Protein AF-A0A382ZLF2-F1 (afdb_monomer)

InterPro domains:
  IPR036869 Chaperone J-domain superfamily [G3DSA:1.10.287.110] (96-146)
  IPR036869 Chaperone J-domain superfamily [SSF46565] (110-145)

Radius of gyration: 28.25 Å; Cα contacts (8 Å, |Δi|>4): 97; chains: 1; bounding box: 62×38×66 Å

Structure (mmCIF, N/CA/C/O backbone):
data_AF-A0A382ZLF2-F1
#
_entry.id   AF-A0A382ZLF2-F1
#
loop_
_atom_site.group_PDB
_atom_site.id
_atom_site.type_symbol
_atom_site.label_atom_id
_atom_site.label_alt_id
_atom_site.label_comp_id
_atom_site.label_asym_id
_atom_site.label_entity_id
_atom_site.label_seq_id
_atom_site.pdbx_PDB_ins_code
_atom_site.Cartn_x
_atom_site.Cartn_y
_atom_site.Cartn_z
_atom_site.occupancy
_atom_site.B_iso_or_equiv
_atom_site.auth_seq_id
_atom_site.auth_comp_id
_atom_site.auth_asym_id
_atom_site.auth_atom_id
_atom_site.pdbx_PDB_model_num
ATOM 1 N N . MET A 1 1 ? -17.565 -22.777 17.639 1.00 70.25 1 MET A N 1
ATOM 2 C CA . MET A 1 1 ? -17.387 -21.985 18.876 1.00 70.25 1 MET A CA 1
ATOM 3 C C . MET A 1 1 ? -17.802 -20.559 18.572 1.00 70.25 1 MET A C 1
ATOM 5 O O . MET A 1 1 ? -17.433 -20.076 17.510 1.00 70.25 1 MET A O 1
ATOM 9 N N . LYS A 1 2 ? -18.615 -19.934 19.430 1.00 80.38 2 LYS A N 1
ATOM 10 C CA . LYS A 1 2 ? -18.901 -18.495 19.343 1.00 80.38 2 LYS A CA 1
ATOM 11 C C . LYS A 1 2 ? -17.789 -17.750 20.078 1.00 80.38 2 LYS A C 1
ATOM 13 O O . LYS A 1 2 ? -17.367 -18.217 21.135 1.00 80.38 2 LYS A O 1
ATOM 18 N N . ASN A 1 3 ? -17.312 -16.647 19.513 1.00 88.19 3 ASN A N 1
ATOM 19 C CA . ASN A 1 3 ? -16.368 -15.772 20.201 1.00 88.19 3 ASN A CA 1
ATOM 20 C C . ASN A 1 3 ? -17.159 -14.860 21.143 1.00 88.19 3 ASN A C 1
ATOM 22 O O . ASN A 1 3 ? -18.273 -14.452 20.815 1.00 88.19 3 ASN A O 1
ATOM 26 N N . ILE A 1 4 ? -16.598 -14.569 22.311 1.00 93.81 4 ILE A N 1
ATOM 27 C CA . ILE A 1 4 ? -17.164 -13.611 23.265 1.00 93.81 4 ILE A CA 1
ATOM 28 C C . ILE A 1 4 ? -16.477 -12.269 23.019 1.00 93.81 4 ILE A C 1
ATOM 30 O O . ILE A 1 4 ? -15.317 -12.236 22.608 1.00 93.81 4 ILE A O 1
ATOM 34 N N . CYS A 1 5 ? -17.203 -11.174 23.220 1.00 95.25 5 CYS A N 1
ATOM 35 C CA . CYS A 1 5 ? -16.652 -9.833 23.126 1.00 95.25 5 CYS A CA 1
ATOM 36 C C . CYS A 1 5 ? -15.460 -9.656 24.084 1.00 95.25 5 CYS A C 1
ATOM 38 O O . CYS A 1 5 ? -15.589 -9.833 25.287 1.00 95.25 5 CYS A O 1
ATOM 40 N N . GLU A 1 6 ? -14.311 -9.239 23.559 1.00 94.19 6 GLU A N 1
ATOM 41 C CA . GLU A 1 6 ? -13.066 -9.005 24.310 1.00 94.19 6 GLU A CA 1
ATOM 42 C C . GLU A 1 6 ? -13.010 -7.605 24.953 1.00 94.19 6 GLU A C 1
ATOM 44 O O . GLU A 1 6 ? -11.935 -7.056 25.189 1.00 94.19 6 GLU A O 1
ATOM 49 N N . TRP A 1 7 ? -14.167 -6.985 25.183 1.00 92.75 7 TRP A N 1
ATOM 50 C CA . TRP A 1 7 ? -14.253 -5.688 2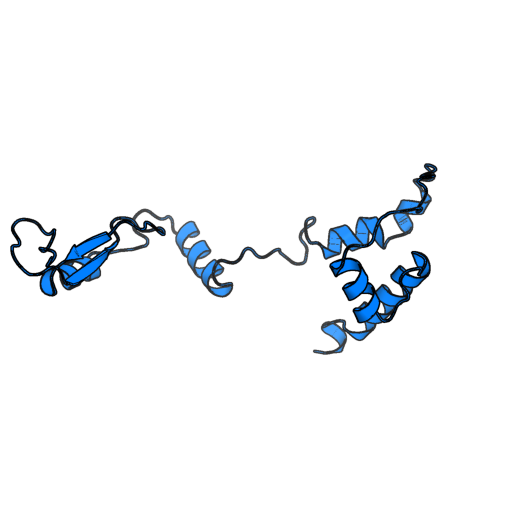5.854 1.00 92.75 7 TRP A CA 1
ATOM 51 C C . TRP A 1 7 ? -14.462 -5.890 27.353 1.00 92.75 7 TRP A C 1
ATOM 53 O O . TRP A 1 7 ? -15.111 -6.857 27.758 1.00 92.75 7 TRP A O 1
ATOM 63 N N . ASP A 1 8 ? -13.937 -4.976 28.167 1.00 90.88 8 ASP A N 1
ATOM 64 C CA . ASP A 1 8 ? -13.967 -5.095 29.624 1.00 90.88 8 ASP A CA 1
ATOM 65 C C . ASP A 1 8 ? -15.396 -5.317 30.140 1.00 90.88 8 ASP A C 1
ATOM 67 O O . ASP A 1 8 ? -16.298 -4.516 29.892 1.00 90.88 8 ASP A O 1
ATOM 71 N N . ASN A 1 9 ? -15.585 -6.422 30.870 1.00 90.25 9 ASN A N 1
ATOM 72 C CA . ASN A 1 9 ? -16.860 -6.851 31.452 1.00 90.25 9 ASN A CA 1
ATOM 73 C C . ASN A 1 9 ? -18.015 -7.045 30.445 1.00 90.25 9 ASN A C 1
ATOM 75 O O . ASN A 1 9 ? -19.181 -6.901 30.815 1.00 90.25 9 ASN A O 1
ATOM 79 N N . CYS A 1 10 ? -17.725 -7.402 29.189 1.00 92.38 10 CYS A N 1
ATOM 80 C CA . CYS A 1 10 ? -18.750 -7.717 28.195 1.00 92.38 10 CYS A CA 1
ATOM 81 C C . CYS A 1 10 ? -18.899 -9.232 27.979 1.00 92.38 10 CYS A C 1
ATOM 83 O O . CYS A 1 10 ? -17.933 -9.918 27.665 1.00 92.38 10 CYS A O 1
ATOM 85 N N . ASN A 1 11 ? -20.132 -9.740 28.080 1.00 92.00 11 ASN A N 1
ATOM 86 C CA . ASN A 1 11 ? -20.458 -11.155 27.844 1.00 92.00 11 ASN A CA 1
ATOM 87 C C . ASN A 1 11 ? -21.250 -11.388 26.541 1.00 92.00 11 ASN A C 1
ATOM 89 O O . ASN A 1 11 ? -21.782 -12.476 26.324 1.00 92.00 11 ASN A O 1
ATOM 93 N N . GLU A 1 12 ? -21.339 -10.376 25.676 1.00 93.25 12 GLU A N 1
ATOM 94 C CA . GLU A 1 12 ? -22.046 -10.455 24.392 1.00 93.25 12 GLU A CA 1
ATOM 95 C C . GLU A 1 12 ? -21.264 -11.250 23.332 1.00 93.25 12 GLU A C 1
ATOM 97 O O . GLU A 1 12 ? -20.052 -11.463 23.437 1.00 93.25 12 GLU A O 1
ATOM 102 N N . SER A 1 13 ? -21.957 -11.662 22.266 1.00 94.31 13 SER A N 1
ATOM 103 C CA . SER A 1 13 ? -21.350 -12.342 21.110 1.00 94.31 13 SER A CA 1
ATOM 104 C C . SER A 1 13 ? -20.402 -11.403 20.349 1.00 94.31 13 SER A C 1
ATOM 106 O O . SER A 1 13 ? -20.796 -10.321 19.913 1.00 94.31 13 SER A O 1
ATOM 108 N N . GLY A 1 14 ? -19.143 -11.815 20.179 1.00 94.81 14 GLY A N 1
ATOM 109 C CA . GLY A 1 14 ? -18.120 -11.081 19.435 1.00 94.81 14 GLY A CA 1
ATOM 110 C C . GLY A 1 14 ? -18.093 -11.482 17.961 1.00 94.81 14 GLY A C 1
ATOM 111 O O . GLY A 1 14 ? -17.458 -12.471 17.595 1.00 94.81 14 GLY A O 1
ATOM 112 N N . GLU A 1 15 ? -18.765 -10.718 17.103 1.00 94.88 15 GLU A N 1
ATOM 113 C CA . GLU A 1 15 ? -18.890 -11.022 15.666 1.00 94.88 15 GLU A CA 1
ATOM 114 C C . GLU A 1 15 ? -17.969 -10.166 14.787 1.00 94.88 15 GLU A C 1
ATOM 116 O O . GLU A 1 15 ? -17.619 -10.560 13.672 1.00 94.88 15 GLU A O 1
ATOM 121 N N . PHE A 1 16 ? -17.522 -9.018 15.298 1.00 94.50 16 PHE A N 1
ATOM 122 C CA . PHE A 1 16 ? -16.750 -8.035 14.545 1.00 94.50 16 PHE A CA 1
ATOM 123 C C . PHE A 1 16 ? -15.274 -8.069 14.932 1.00 94.50 16 PHE A C 1
ATOM 125 O O . PHE A 1 16 ? -14.932 -8.214 16.103 1.00 94.50 16 PHE A O 1
ATOM 132 N N . LYS A 1 17 ? -14.385 -7.897 13.950 1.00 93.12 17 LYS A N 1
ATOM 133 C CA . LYS A 1 17 ? -12.936 -7.818 14.178 1.00 93.12 17 LYS A CA 1
ATOM 134 C C . LYS A 1 17 ? -12.493 -6.365 14.271 1.00 93.12 17 LYS A C 1
ATOM 136 O O . LYS A 1 17 ? -12.790 -5.583 13.372 1.00 93.12 17 LYS A O 1
ATOM 141 N N . ALA A 1 18 ? -11.718 -6.045 15.301 1.00 93.44 18 ALA A N 1
ATOM 142 C CA . ALA A 1 18 ? -11.013 -4.774 15.422 1.00 93.44 18 ALA A CA 1
ATOM 143 C C . ALA A 1 18 ? -9.491 -5.003 15.457 1.00 93.44 18 ALA A C 1
ATOM 145 O O . ALA A 1 18 ? -9.043 -5.910 16.168 1.00 93.44 18 ALA A O 1
ATOM 146 N N . PRO A 1 19 ? -8.689 -4.214 14.716 1.00 92.88 19 PRO A N 1
ATOM 147 C CA . PRO A 1 19 ? -7.234 -4.287 14.784 1.00 92.88 19 PRO A CA 1
ATOM 148 C C . PRO A 1 19 ? -6.729 -3.909 16.181 1.00 92.88 19 PRO A C 1
ATOM 150 O O . PRO A 1 19 ? -7.280 -3.027 16.839 1.00 92.88 19 PRO A O 1
ATOM 153 N N . LEU A 1 20 ? -5.673 -4.589 16.630 1.00 89.25 20 LEU A N 1
ATOM 154 C CA . LEU A 1 20 ? -4.961 -4.233 17.865 1.00 89.25 20 LEU A CA 1
ATOM 155 C C . LEU A 1 20 ? -3.858 -3.198 17.613 1.00 89.25 20 LEU A C 1
ATOM 157 O O . LEU A 1 20 ? -3.559 -2.384 18.478 1.00 89.25 20 LEU A O 1
ATOM 161 N N . GLU A 1 21 ? -3.270 -3.225 16.420 1.00 87.75 21 GLU A N 1
ATOM 162 C CA . GLU A 1 21 ? -2.186 -2.345 15.992 1.00 87.75 21 GLU A CA 1
ATOM 163 C C . GLU A 1 21 ? -2.518 -1.791 14.598 1.00 87.75 21 GLU A C 1
ATOM 165 O O . GLU A 1 21 ? -3.201 -2.456 13.814 1.00 87.75 21 GLU A O 1
ATOM 170 N N . LYS A 1 22 ? -2.017 -0.590 14.283 1.00 83.81 22 LYS A N 1
ATOM 171 C CA . LYS A 1 22 ? -2.261 0.107 13.008 1.00 83.81 22 LYS A CA 1
ATOM 172 C C . LYS A 1 22 ? -1.833 -0.692 11.769 1.00 83.81 22 LYS A C 1
ATOM 174 O O . LYS A 1 22 ? -2.601 -0.810 10.819 1.00 83.81 22 LYS A O 1
ATOM 179 N N . ASP A 1 23 ? -0.643 -1.284 11.797 1.00 79.81 23 ASP A N 1
ATOM 180 C CA . ASP A 1 23 ? 0.002 -1.831 10.606 1.00 79.81 23 ASP A CA 1
ATOM 181 C C . ASP A 1 23 ? -0.134 -3.341 10.542 1.00 79.81 23 ASP A C 1
ATOM 183 O O . ASP A 1 23 ? 0.459 -4.042 11.358 1.00 79.81 23 ASP A O 1
ATOM 187 N N . ASN A 1 24 ? -0.878 -3.820 9.538 1.00 63.03 24 ASN A N 1
ATOM 188 C CA . ASN A 1 24 ? -0.879 -5.179 8.971 1.00 63.03 24 ASN A CA 1
ATOM 189 C C . ASN A 1 24 ? -0.697 -6.341 9.970 1.00 63.03 24 ASN A C 1
ATOM 191 O O . ASN A 1 24 ? -0.179 -7.415 9.640 1.00 63.03 24 ASN A O 1
ATOM 195 N N . SER A 1 25 ? -1.130 -6.133 11.210 1.00 67.75 25 SER A N 1
ATOM 196 C CA . SER A 1 25 ? -1.051 -7.125 12.250 1.00 67.75 25 SER A CA 1
ATOM 197 C C . SER A 1 25 ? -2.215 -8.058 11.975 1.00 67.75 25 SER A C 1
ATOM 199 O O . SER A 1 25 ? -3.385 -7.684 12.001 1.00 67.75 25 SER A O 1
ATOM 201 N N . ARG A 1 26 ? -1.928 -9.332 11.707 1.00 82.25 26 ARG A N 1
ATOM 202 C CA . ARG A 1 26 ? -2.971 -10.373 11.661 1.00 82.25 26 ARG A CA 1
ATOM 203 C C . ARG A 1 26 ? -3.591 -10.624 13.050 1.00 82.25 26 ARG A C 1
ATOM 205 O O . ARG A 1 26 ? -4.229 -11.650 13.257 1.00 82.25 26 ARG A O 1
ATOM 212 N N . LYS A 1 27 ? -3.362 -9.710 13.997 1.00 89.00 27 LYS A N 1
ATOM 213 C CA . LYS A 1 27 ? -3.841 -9.708 15.367 1.00 89.00 27 LYS A CA 1
ATOM 214 C C . LYS A 1 27 ? -5.066 -8.804 15.433 1.00 89.00 27 LYS A C 1
ATOM 216 O O . LYS A 1 27 ? -5.013 -7.621 15.108 1.00 89.00 27 LYS A O 1
ATOM 221 N N . TYR A 1 28 ? -6.169 -9.376 15.868 1.00 91.56 28 TYR A N 1
ATOM 222 C CA . TYR A 1 28 ? -7.431 -8.679 16.032 1.00 91.56 28 TYR A CA 1
ATOM 223 C C . TYR A 1 28 ? -8.092 -9.166 17.309 1.00 91.56 28 TYR A C 1
ATOM 225 O O . TYR A 1 28 ? -7.869 -10.302 17.726 1.00 91.56 28 TYR A O 1
ATOM 233 N N . ARG A 1 29 ? -8.926 -8.304 17.876 1.00 92.31 29 ARG A N 1
ATOM 234 C CA . ARG A 1 29 ? -9.862 -8.654 18.942 1.00 92.31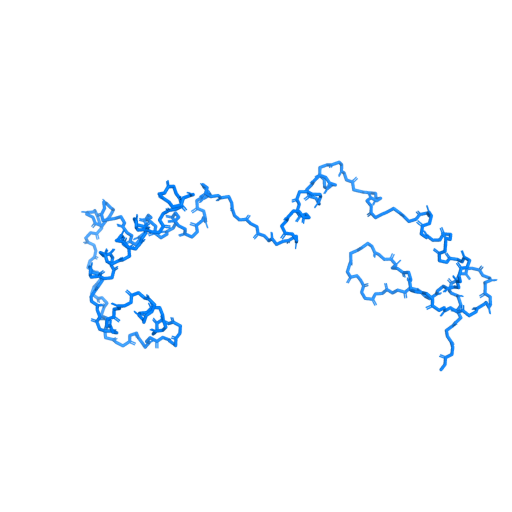 29 ARG A CA 1
ATOM 235 C C . ARG A 1 29 ? -11.266 -8.800 18.381 1.00 92.31 29 ARG A C 1
ATOM 237 O O . ARG A 1 29 ? -11.625 -8.106 17.422 1.00 92.31 29 ARG A O 1
ATOM 244 N N . TRP A 1 30 ? -12.050 -9.688 18.974 1.00 94.62 30 TRP A N 1
ATOM 245 C CA . TRP A 1 30 ? -13.460 -9.865 18.643 1.00 94.62 30 TRP A CA 1
ATOM 246 C C . TRP A 1 30 ? -14.339 -8.982 19.521 1.00 94.62 30 TRP A C 1
ATOM 248 O O . TRP A 1 30 ? -14.243 -9.018 20.742 1.00 94.62 30 TRP A O 1
ATOM 258 N N . LEU A 1 31 ? -15.211 -8.191 18.902 1.00 95.62 31 LEU A N 1
ATOM 259 C CA . LEU A 1 31 ? -16.096 -7.242 19.572 1.00 95.62 31 LEU A CA 1
ATOM 260 C C . LEU A 1 31 ? -17.554 -7.472 19.162 1.00 95.62 31 LEU A C 1
ATOM 262 O O . LEU A 1 31 ? -17.838 -7.920 18.048 1.00 95.62 31 LEU A O 1
ATOM 266 N N . CYS A 1 32 ? -18.480 -7.151 20.065 1.00 96.00 32 CYS A N 1
ATOM 267 C CA . CYS A 1 32 ? -19.903 -7.052 19.748 1.00 96.00 32 CYS A CA 1
ATOM 268 C C . CYS A 1 32 ? -20.208 -5.749 18.984 1.00 96.00 32 CYS A C 1
ATOM 270 O O . CYS A 1 32 ? -19.339 -4.886 18.821 1.00 96.00 32 CYS A O 1
ATOM 272 N N . GLU A 1 33 ? -21.450 -5.590 18.522 1.00 95.62 33 GLU A N 1
ATOM 273 C CA . GLU A 1 33 ? -21.872 -4.438 17.713 1.00 95.62 33 GLU A CA 1
ATOM 274 C C . GLU A 1 33 ? -21.702 -3.086 18.437 1.00 95.62 33 GLU A C 1
ATOM 276 O O . GLU A 1 33 ? -21.306 -2.088 17.830 1.00 95.62 33 GLU A O 1
ATOM 281 N N . GLU A 1 34 ? -21.971 -3.034 19.740 1.00 95.38 34 GLU A N 1
ATOM 282 C CA . GLU A 1 34 ? -21.830 -1.800 20.521 1.00 95.38 34 GLU A CA 1
ATOM 283 C C . GLU A 1 34 ? -20.358 -1.397 20.666 1.00 95.38 34 GLU A C 1
ATOM 285 O O . GLU A 1 34 ? -19.981 -0.248 20.414 1.00 95.38 34 GLU A O 1
ATOM 290 N N . HIS A 1 35 ? -19.499 -2.362 20.995 1.00 96.00 35 HIS A N 1
ATOM 291 C CA . HIS A 1 35 ? -18.084 -2.102 21.233 1.00 96.00 35 HIS A CA 1
ATOM 292 C C . HIS A 1 35 ? -17.294 -1.847 19.952 1.00 96.00 35 HIS A C 1
ATOM 294 O O . HIS A 1 35 ? -16.366 -1.040 19.982 1.00 96.00 35 HIS A O 1
ATOM 300 N N . ILE A 1 36 ? -17.662 -2.441 18.811 1.00 95.69 36 ILE A N 1
ATOM 301 C CA . ILE A 1 36 ? -17.014 -2.089 17.538 1.00 95.69 36 ILE A CA 1
ATOM 302 C C . ILE A 1 36 ? -17.329 -0.643 17.131 1.00 95.69 36 ILE A C 1
ATOM 304 O O . ILE A 1 36 ? -16.447 0.058 16.636 1.00 95.69 36 ILE A O 1
ATOM 308 N N . LYS A 1 37 ? -18.549 -0.150 17.395 1.00 95.75 37 LYS A N 1
ATOM 309 C CA . LYS A 1 37 ? -18.907 1.259 17.156 1.00 95.75 37 LYS A CA 1
ATOM 310 C C . LYS A 1 37 ? -18.101 2.192 18.057 1.00 95.75 37 LYS A C 1
ATOM 312 O O . LYS A 1 37 ? -17.570 3.191 17.571 1.00 95.75 37 LYS A O 1
ATOM 317 N N . LEU A 1 38 ? -17.971 1.855 19.343 1.00 95.31 38 LEU A N 1
ATOM 318 C CA . LEU A 1 38 ? -17.158 2.623 20.289 1.00 95.31 38 LEU A CA 1
ATOM 319 C C . LEU A 1 38 ? -15.674 2.617 19.897 1.00 95.31 38 LEU A C 1
ATOM 321 O O . LEU A 1 38 ? -15.029 3.664 19.918 1.00 95.31 38 LEU A O 1
ATOM 325 N N . PHE A 1 39 ? -15.152 1.460 19.483 1.00 94.94 39 PHE A N 1
ATOM 326 C CA . PHE A 1 39 ? -13.791 1.324 18.982 1.00 94.94 39 PHE A CA 1
ATOM 327 C C . PHE A 1 39 ? -13.557 2.210 17.760 1.00 94.94 39 PHE A C 1
ATOM 329 O O . PHE A 1 39 ? -12.672 3.054 17.799 1.00 94.94 39 PHE A O 1
ATOM 336 N N . ASN A 1 40 ? -14.381 2.084 16.718 1.00 93.38 40 ASN A N 1
ATOM 337 C CA . ASN A 1 40 ? -14.232 2.858 15.484 1.00 93.38 40 ASN A CA 1
ATOM 338 C C . ASN A 1 40 ? -14.337 4.369 15.722 1.00 93.38 40 ASN A C 1
ATOM 340 O O . ASN A 1 40 ? -13.676 5.139 15.035 1.00 93.38 40 ASN A O 1
ATOM 344 N N . LYS A 1 41 ? -15.146 4.798 16.698 1.00 95.12 41 LYS A N 1
ATOM 345 C CA . LYS A 1 41 ? -15.263 6.213 17.072 1.00 95.12 41 LYS A CA 1
ATOM 346 C C . LYS A 1 41 ? -13.985 6.760 17.715 1.00 95.12 41 LYS A C 1
ATOM 348 O O . LYS A 1 41 ? -13.660 7.923 17.506 1.00 95.12 41 LYS A O 1
ATOM 353 N N . ASN A 1 42 ? -13.292 5.939 18.501 1.00 93.38 42 ASN A N 1
ATOM 354 C CA . ASN A 1 42 ? -12.081 6.334 19.223 1.00 93.38 42 ASN A CA 1
ATOM 355 C C . ASN A 1 42 ? -10.789 5.982 18.468 1.00 93.38 42 ASN A C 1
ATOM 357 O O . ASN A 1 42 ? -9.711 6.412 18.869 1.00 93.38 42 ASN A O 1
ATOM 361 N N . TRP A 1 43 ? -10.874 5.179 17.409 1.00 93.00 43 TRP A N 1
ATOM 362 C CA . TRP A 1 43 ? -9.715 4.718 16.662 1.00 93.00 43 TRP A CA 1
ATOM 363 C C . TRP A 1 43 ? -9.207 5.801 15.715 1.00 93.00 43 TRP A C 1
ATOM 365 O O . TRP A 1 43 ? -9.888 6.187 14.766 1.00 93.00 43 TRP A O 1
ATOM 375 N N . ASN A 1 44 ? -7.975 6.247 15.944 1.00 91.81 44 ASN A N 1
ATOM 376 C CA . ASN A 1 44 ? -7.251 7.113 15.027 1.00 91.81 44 ASN A CA 1
ATOM 377 C C . ASN A 1 44 ? -6.028 6.366 14.487 1.00 91.81 44 ASN A C 1
ATOM 379 O O . ASN A 1 44 ? -5.085 6.085 15.220 1.00 91.81 44 ASN A O 1
ATOM 383 N N . TYR A 1 45 ? -6.039 6.065 13.188 1.00 90.69 45 TYR A N 1
ATOM 384 C CA . TYR A 1 45 ? -4.934 5.372 12.522 1.00 90.69 45 TYR A CA 1
ATOM 385 C C . TYR A 1 45 ? -3.612 6.158 12.585 1.00 90.69 45 TYR A C 1
ATOM 387 O O . TYR A 1 45 ? -2.544 5.560 12.706 1.00 90.69 45 TYR A O 1
ATOM 395 N N . PHE A 1 46 ? -3.689 7.491 12.535 1.00 92.19 46 PHE A N 1
ATOM 396 C CA . PHE A 1 46 ? -2.536 8.395 12.513 1.00 92.19 46 PHE A CA 1
ATOM 397 C C . PHE A 1 46 ? -2.099 8.850 13.913 1.00 92.19 46 PHE A C 1
ATOM 399 O O . PHE A 1 46 ? -1.296 9.774 14.038 1.00 92.19 46 PHE A O 1
ATOM 406 N N . ASP A 1 47 ? -2.630 8.239 14.977 1.00 92.25 47 ASP A N 1
ATOM 407 C CA . ASP A 1 47 ? -2.236 8.592 16.338 1.00 92.25 47 ASP A CA 1
ATOM 408 C C . ASP A 1 47 ? -0.740 8.316 16.568 1.00 92.25 47 ASP A C 1
ATOM 410 O O . ASP A 1 47 ? -0.224 7.237 16.259 1.00 92.25 47 ASP A O 1
ATOM 414 N N . GLY A 1 48 ? -0.027 9.325 17.072 1.00 92.12 48 GLY A N 1
ATOM 415 C CA . GLY A 1 48 ? 1.427 9.296 17.252 1.00 92.12 48 GLY A CA 1
ATOM 416 C C . GLY A 1 48 ? 2.275 9.484 15.984 1.00 92.12 48 GLY A C 1
ATOM 417 O O . GLY A 1 48 ? 3.497 9.428 16.102 1.00 92.12 48 GLY A O 1
ATOM 418 N N . MET A 1 49 ? 1.684 9.718 14.805 1.00 93.69 49 MET A N 1
ATOM 419 C CA . MET A 1 49 ? 2.439 10.078 13.594 1.00 93.69 49 MET A CA 1
ATOM 420 C C . MET A 1 49 ? 2.705 11.584 13.514 1.00 93.69 49 MET A C 1
ATOM 422 O O . MET A 1 49 ? 1.863 12.413 13.866 1.00 93.69 49 MET A O 1
ATOM 426 N N . HIS A 1 50 ? 3.872 11.953 12.994 1.00 96.62 50 HIS A N 1
ATOM 427 C CA . HIS A 1 50 ? 4.183 13.336 12.652 1.00 96.62 50 HIS A CA 1
ATOM 428 C C . HIS A 1 50 ? 3.487 13.762 11.353 1.00 96.62 50 HIS A C 1
ATOM 430 O O . HIS A 1 50 ? 3.225 12.950 10.470 1.00 96.62 50 HIS A O 1
ATOM 436 N N . GLN A 1 51 ? 3.270 15.071 11.186 1.00 95.88 51 GLN A N 1
ATOM 437 C CA . GLN A 1 51 ? 2.635 15.644 9.991 1.00 95.88 51 GLN A CA 1
ATOM 438 C C . GLN A 1 51 ? 3.282 15.165 8.679 1.00 95.88 51 GLN A C 1
ATOM 440 O O . GLN A 1 51 ? 2.576 14.806 7.741 1.00 95.88 51 GLN A O 1
ATOM 445 N N . ASN A 1 52 ? 4.615 15.090 8.633 1.00 96.12 52 ASN A N 1
ATOM 446 C CA . ASN A 1 52 ? 5.339 14.611 7.453 1.00 96.12 52 ASN A CA 1
ATOM 447 C C . ASN A 1 52 ? 5.018 13.143 7.127 1.00 96.12 52 ASN A C 1
ATOM 449 O O . ASN A 1 52 ? 4.874 12.798 5.961 1.00 96.12 52 ASN A O 1
ATOM 453 N N . GLU A 1 53 ? 4.872 12.288 8.142 1.00 93.81 53 GLU A N 1
ATOM 454 C CA . GLU A 1 53 ? 4.552 10.868 7.953 1.00 93.81 53 GLU A CA 1
ATOM 455 C C . GLU A 1 53 ? 3.127 10.694 7.419 1.00 93.81 53 GLU A C 1
ATOM 457 O O . GLU A 1 53 ? 2.896 9.880 6.527 1.00 93.81 53 GLU A O 1
ATOM 462 N N . ILE A 1 54 ? 2.184 11.508 7.907 1.00 94.06 54 ILE A N 1
ATOM 463 C CA . ILE A 1 54 ? 0.804 11.543 7.406 1.00 94.06 54 ILE A CA 1
ATOM 464 C C . ILE A 1 54 ? 0.788 11.996 5.942 1.00 94.06 54 ILE A C 1
ATOM 466 O O . ILE A 1 54 ? 0.140 11.374 5.101 1.00 94.06 54 ILE A O 1
ATOM 470 N N . GLU A 1 55 ? 1.521 13.059 5.608 1.00 94.94 55 GLU A N 1
ATOM 471 C CA . GLU A 1 55 ? 1.628 13.535 4.228 1.00 94.94 55 GLU A CA 1
ATOM 472 C C . GLU A 1 55 ? 2.257 12.502 3.298 1.00 94.94 55 GLU A C 1
ATOM 474 O O . GLU A 1 55 ? 1.812 12.347 2.162 1.00 94.94 55 GLU A O 1
ATOM 479 N N . ASP A 1 56 ? 3.289 11.800 3.755 1.00 92.25 56 ASP A N 1
ATOM 480 C CA . ASP A 1 56 ? 3.946 10.767 2.966 1.00 92.25 56 ASP A CA 1
ATOM 481 C C . ASP A 1 56 ? 3.041 9.544 2.777 1.00 92.25 56 ASP A C 1
ATOM 483 O O . ASP A 1 56 ? 2.980 9.005 1.668 1.00 92.25 56 ASP A O 1
ATOM 487 N N . PHE A 1 57 ? 2.256 9.171 3.795 1.00 92.00 57 PHE A N 1
ATOM 488 C CA . PHE A 1 57 ? 1.212 8.154 3.676 1.00 92.00 57 PHE A CA 1
A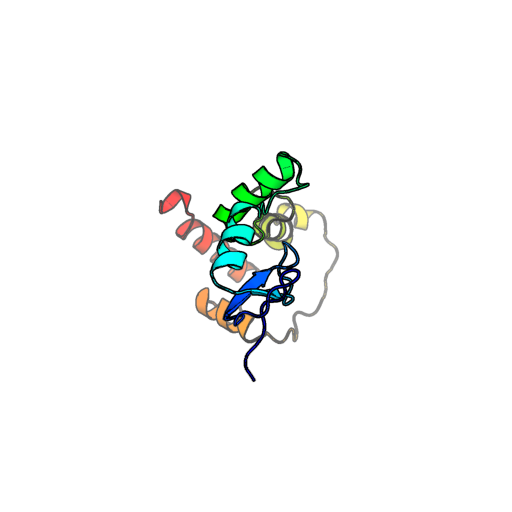TOM 489 C C . PHE A 1 57 ? 0.192 8.545 2.595 1.00 92.00 57 PHE A C 1
ATOM 491 O O . PHE A 1 57 ? 0.024 7.809 1.621 1.00 92.00 57 PHE A O 1
ATOM 498 N N . LEU A 1 58 ? -0.380 9.751 2.680 1.00 92.69 58 LEU A N 1
ATOM 499 C CA . LEU A 1 58 ? -1.350 10.267 1.704 1.00 92.69 58 LEU A CA 1
ATOM 500 C C . LEU A 1 58 ? -0.770 10.380 0.284 1.00 92.69 58 LEU A C 1
ATOM 502 O O . LEU A 1 58 ? -1.449 10.086 -0.698 1.00 92.69 58 LEU A O 1
ATOM 506 N N . LYS A 1 59 ? 0.500 10.783 0.139 1.00 91.81 59 LYS A N 1
ATOM 507 C CA . LYS A 1 59 ? 1.182 10.794 -1.169 1.00 91.81 59 LYS A CA 1
ATOM 508 C C . LYS A 1 59 ? 1.334 9.383 -1.728 1.00 91.81 59 LYS A C 1
ATOM 510 O O . LYS A 1 59 ? 1.199 9.189 -2.934 1.00 91.81 59 LYS A O 1
ATOM 515 N N . SER A 1 60 ? 1.635 8.408 -0.874 1.00 90.88 60 SER A N 1
ATOM 516 C CA . SER A 1 60 ? 1.829 7.019 -1.286 1.00 90.88 60 SER A CA 1
ATOM 517 C C . SER A 1 60 ? 0.521 6.299 -1.642 1.00 90.88 60 SER A C 1
ATOM 519 O O . SER A 1 60 ? 0.551 5.391 -2.473 1.00 90.88 60 SER A O 1
ATOM 521 N N . ASP A 1 61 ? -0.630 6.745 -1.125 1.00 90.38 61 ASP A N 1
ATOM 522 C CA . ASP A 1 61 ? -1.953 6.240 -1.534 1.00 90.38 61 ASP A CA 1
ATOM 523 C C . ASP A 1 61 ? -2.180 6.393 -3.046 1.00 90.38 61 ASP A C 1
ATOM 525 O O . ASP A 1 61 ? -2.732 5.501 -3.693 1.00 90.38 61 ASP A O 1
ATOM 529 N N . LEU A 1 62 ? -1.664 7.475 -3.647 1.00 91.12 62 LEU A N 1
ATOM 530 C CA . LEU A 1 62 ? -1.742 7.720 -5.095 1.00 91.12 62 LEU A CA 1
ATOM 531 C C . LEU A 1 62 ? -1.114 6.589 -5.924 1.00 91.12 62 LEU A C 1
ATOM 533 O O . LEU A 1 62 ? -1.507 6.365 -7.069 1.00 91.12 62 LEU A O 1
ATOM 537 N N . THR A 1 63 ? -0.132 5.878 -5.366 1.00 90.12 63 THR A N 1
ATOM 538 C CA . THR A 1 63 ? 0.592 4.788 -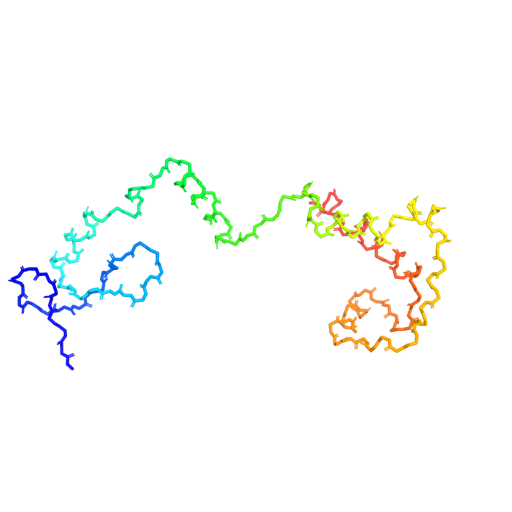6.033 1.00 90.12 63 THR A CA 1
ATOM 539 C C . THR A 1 63 ? 0.256 3.420 -5.448 1.00 90.12 63 THR A C 1
ATOM 541 O O . THR A 1 63 ? 0.964 2.449 -5.733 1.00 90.12 63 THR A O 1
ATOM 544 N N . TRP A 1 64 ? -0.813 3.309 -4.650 1.00 90.75 64 TRP A N 1
ATOM 545 C CA . TRP A 1 64 ? -1.159 2.092 -3.906 1.00 90.75 64 TRP A CA 1
ATOM 546 C C . TRP A 1 64 ? -0.009 1.601 -3.017 1.00 90.75 64 TRP A C 1
ATOM 548 O O . TRP A 1 64 ? 0.279 0.402 -2.965 1.00 90.75 64 TRP A O 1
ATOM 558 N N . HIS A 1 65 ? 0.710 2.541 -2.401 1.00 88.62 65 HIS A N 1
ATOM 559 C CA . HIS A 1 65 ? 1.932 2.314 -1.626 1.00 88.62 65 HIS A CA 1
ATOM 560 C C . HIS A 1 65 ? 3.019 1.526 -2.375 1.00 88.62 65 HIS A C 1
ATOM 562 O O . HIS A 1 65 ? 3.903 0.922 -1.763 1.00 88.62 65 HIS A O 1
ATOM 568 N N . ARG A 1 66 ? 2.985 1.502 -3.714 1.00 86.81 66 ARG A N 1
ATOM 569 C CA . ARG A 1 66 ? 4.050 0.881 -4.503 1.00 86.81 66 ARG A CA 1
ATOM 570 C C . ARG A 1 66 ? 5.241 1.832 -4.576 1.00 86.81 66 ARG A C 1
ATOM 572 O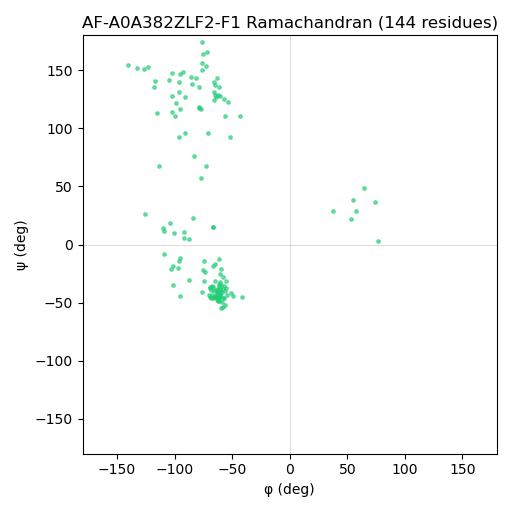 O . ARG A 1 66 ? 5.045 3.021 -4.846 1.00 86.81 66 ARG A O 1
ATOM 579 N N . PRO A 1 67 ? 6.474 1.329 -4.393 1.00 83.62 67 PRO A N 1
ATOM 580 C CA . PRO A 1 67 ? 7.664 2.155 -4.505 1.00 83.62 67 PRO A CA 1
ATOM 581 C C . PRO A 1 67 ? 7.801 2.681 -5.937 1.00 83.62 67 PRO A C 1
ATOM 583 O O . PRO A 1 67 ? 7.800 1.912 -6.899 1.00 83.62 67 PRO A O 1
ATOM 586 N N . THR A 1 68 ? 7.938 3.999 -6.076 1.00 82.50 68 THR A N 1
ATOM 587 C CA . THR A 1 68 ? 8.149 4.667 -7.366 1.00 82.50 68 THR A CA 1
ATOM 588 C C . THR A 1 68 ? 9.493 5.373 -7.396 1.00 82.50 68 THR A C 1
ATOM 590 O O . THR A 1 68 ? 9.888 6.011 -6.422 1.00 82.50 68 THR A O 1
ATOM 593 N N . GLN A 1 69 ? 10.179 5.317 -8.535 1.00 80.44 69 GLN A N 1
ATOM 594 C CA . GLN A 1 69 ? 11.418 6.059 -8.746 1.00 80.44 69 GLN A CA 1
ATOM 595 C C . GLN A 1 69 ? 11.133 7.373 -9.475 1.00 80.44 69 GLN A C 1
ATOM 597 O O . GLN A 1 69 ? 10.346 7.421 -10.420 1.00 80.44 69 GLN A O 1
ATOM 602 N N . ARG A 1 70 ? 11.810 8.450 -9.063 1.00 78.62 70 ARG A N 1
ATOM 603 C CA . ARG A 1 70 ? 11.780 9.717 -9.804 1.00 78.62 70 ARG A CA 1
ATOM 604 C C . ARG A 1 70 ? 12.441 9.514 -11.167 1.00 78.62 70 ARG A C 1
ATOM 606 O O . ARG A 1 70 ? 13.518 8.925 -11.239 1.00 78.62 70 ARG A O 1
ATOM 613 N N . PHE A 1 71 ? 11.850 10.073 -12.223 1.00 71.06 71 PHE A N 1
ATOM 614 C CA . PHE A 1 71 ? 12.363 9.929 -13.591 1.00 71.06 71 PHE A CA 1
ATOM 615 C C . PHE A 1 71 ? 13.831 10.383 -13.733 1.00 71.06 71 PHE A C 1
ATOM 617 O O . PHE A 1 71 ? 14.616 9.730 -14.411 1.00 71.06 71 PHE A O 1
ATOM 624 N N . GLY A 1 72 ? 14.239 11.443 -13.029 1.00 72.75 72 GLY A N 1
ATOM 625 C CA . GLY A 1 72 ? 15.617 11.949 -13.036 1.00 72.75 72 GLY A CA 1
ATOM 626 C C . GLY A 1 72 ? 16.577 11.316 -12.018 1.00 72.75 72 GLY A C 1
ATOM 627 O O . GLY A 1 72 ? 17.698 11.797 -11.901 1.00 72.75 72 GLY A O 1
ATOM 628 N N . SER A 1 73 ? 16.170 10.297 -11.250 1.00 78.44 73 SER A N 1
ATOM 629 C CA . SER A 1 73 ? 17.058 9.682 -10.248 1.00 78.44 73 SER A CA 1
ATOM 630 C C . SER A 1 73 ? 18.238 8.975 -10.922 1.00 78.44 73 SER A C 1
ATOM 632 O O . SER A 1 73 ? 18.050 8.313 -11.946 1.00 78.44 73 SER A O 1
ATOM 634 N N . SER A 1 74 ? 19.444 9.076 -10.353 1.00 70.62 74 SER A N 1
ATOM 635 C CA . SER A 1 74 ? 20.638 8.356 -10.834 1.00 70.62 74 SER A CA 1
ATOM 636 C C . SER A 1 74 ? 20.406 6.848 -10.912 1.00 70.62 74 SER A C 1
ATOM 638 O O . SER A 1 74 ? 20.929 6.186 -11.805 1.00 70.62 74 SER A O 1
ATOM 640 N N . ASP A 1 75 ? 19.555 6.343 -10.019 1.00 70.19 75 ASP A N 1
ATOM 641 C CA . ASP A 1 75 ? 19.262 4.922 -9.853 1.00 70.19 75 ASP A CA 1
ATOM 642 C C . ASP A 1 75 ? 18.063 4.471 -10.705 1.00 70.19 75 ASP A C 1
ATOM 644 O O . ASP A 1 75 ? 17.593 3.337 -10.590 1.00 70.19 75 ASP A O 1
ATOM 648 N N . ASN A 1 76 ? 17.530 5.356 -11.558 1.00 77.81 76 ASN A N 1
ATOM 649 C CA . ASN A 1 76 ? 16.523 4.987 -12.545 1.00 77.81 76 ASN A CA 1
ATOM 650 C C . ASN A 1 76 ? 17.152 4.035 -13.573 1.00 77.81 76 ASN A C 1
ATOM 652 O O . ASN A 1 76 ? 18.192 4.342 -14.163 1.00 77.81 76 ASN A O 1
ATOM 656 N N . PHE A 1 77 ? 16.473 2.918 -13.841 1.00 77.38 77 PHE A N 1
ATOM 657 C CA . PHE A 1 77 ? 16.819 1.962 -14.892 1.00 77.38 77 PHE A CA 1
ATOM 658 C C . PHE A 1 77 ? 17.246 2.639 -16.205 1.00 77.38 77 PHE A C 1
ATOM 660 O O . PHE A 1 77 ? 18.267 2.264 -16.779 1.00 77.38 77 PHE A O 1
ATOM 667 N N . PHE A 1 78 ? 16.518 3.665 -16.663 1.00 73.69 78 PHE A N 1
ATOM 668 C CA . PHE A 1 78 ? 16.845 4.366 -17.909 1.00 73.69 78 PHE A CA 1
ATOM 669 C C . PHE A 1 78 ? 18.172 5.128 -17.844 1.00 73.69 78 PHE A C 1
ATOM 671 O O . PHE A 1 78 ? 18.932 5.084 -18.810 1.00 73.69 78 PHE A O 1
ATOM 678 N N . ASN A 1 79 ? 18.483 5.777 -16.719 1.00 74.25 79 ASN A N 1
ATOM 679 C CA . ASN A 1 79 ? 19.757 6.478 -16.539 1.00 74.25 79 ASN A CA 1
ATOM 680 C C . ASN A 1 79 ? 20.928 5.491 -16.494 1.00 74.25 79 ASN A C 1
ATOM 682 O O . ASN A 1 79 ? 21.933 5.700 -17.175 1.00 74.25 79 ASN A O 1
ATOM 686 N N . ILE A 1 80 ? 20.777 4.379 -15.768 1.00 76.50 80 ILE A N 1
ATOM 687 C CA . ILE A 1 80 ? 21.780 3.305 -15.704 1.00 76.50 80 ILE A CA 1
ATOM 688 C C . ILE A 1 80 ? 22.008 2.701 -17.097 1.00 76.50 80 ILE A C 1
ATOM 690 O O . ILE A 1 80 ? 23.151 2.569 -17.539 1.00 76.50 80 ILE A O 1
ATOM 694 N N . LEU A 1 81 ? 20.931 2.363 -17.813 1.00 78.25 81 LEU A N 1
ATOM 695 C CA . LEU A 1 81 ? 20.994 1.796 -19.160 1.00 78.25 81 LEU A CA 1
ATOM 696 C C . LEU A 1 81 ? 21.667 2.761 -20.144 1.00 78.25 81 LEU A C 1
ATOM 698 O O . LEU A 1 81 ? 22.533 2.350 -20.921 1.00 78.25 81 LEU A O 1
ATOM 702 N N . TRP A 1 82 ? 21.283 4.040 -20.117 1.00 75.19 82 TRP A N 1
ATOM 703 C CA . TRP A 1 82 ? 21.812 5.030 -21.047 1.00 75.19 82 TRP A CA 1
ATOM 704 C C . TRP A 1 82 ? 23.297 5.291 -20.805 1.00 75.19 82 TRP A C 1
ATOM 706 O O . TRP A 1 82 ? 24.075 5.246 -21.755 1.00 75.19 82 TRP A O 1
ATOM 716 N N . ASN A 1 83 ? 23.705 5.479 -19.547 1.00 72.31 83 ASN A N 1
ATOM 717 C CA . ASN A 1 83 ? 25.092 5.782 -19.194 1.00 72.31 83 ASN A CA 1
ATOM 718 C C . ASN A 1 83 ? 26.048 4.603 -19.409 1.00 72.31 83 ASN A C 1
ATOM 720 O O . ASN A 1 83 ? 27.176 4.826 -19.841 1.00 72.31 83 ASN A O 1
ATOM 724 N N . ASN A 1 84 ? 25.608 3.369 -19.145 1.00 71.69 84 ASN A N 1
ATOM 725 C CA . ASN A 1 84 ? 26.496 2.204 -19.181 1.00 71.69 84 ASN A CA 1
ATOM 726 C C . ASN A 1 84 ? 26.477 1.458 -20.518 1.00 71.69 84 ASN A C 1
ATOM 728 O O . ASN A 1 84 ? 27.527 1.056 -21.009 1.00 71.69 84 ASN A O 1
ATOM 732 N N . ALA A 1 85 ? 25.294 1.231 -21.094 1.00 70.00 85 ALA A N 1
ATOM 733 C CA . ALA A 1 85 ? 25.147 0.336 -22.241 1.00 70.00 85 ALA A CA 1
ATOM 734 C C . ALA A 1 85 ? 25.021 1.090 -23.573 1.00 70.00 85 ALA A C 1
ATOM 736 O O . ALA A 1 85 ? 25.488 0.616 -24.605 1.00 70.00 85 ALA A O 1
ATOM 737 N N . LEU A 1 86 ? 24.368 2.257 -23.587 1.00 69.56 86 LEU A N 1
ATOM 738 C CA . LEU A 1 86 ? 23.991 2.920 -24.843 1.00 69.56 86 LEU A CA 1
ATOM 739 C C . LEU A 1 86 ? 24.896 4.085 -25.249 1.00 69.56 86 LEU A C 1
ATOM 741 O O . LEU A 1 86 ? 24.860 4.472 -26.426 1.00 69.56 86 LEU A O 1
ATOM 745 N N . ASN A 1 87 ? 25.667 4.643 -24.315 1.00 65.06 87 ASN A N 1
ATOM 746 C CA . ASN A 1 87 ? 26.520 5.800 -24.551 1.00 65.06 87 ASN A CA 1
ATOM 747 C C . ASN A 1 87 ? 27.967 5.377 -24.860 1.00 65.06 87 ASN A C 1
ATOM 749 O O . ASN A 1 87 ? 28.806 5.254 -23.972 1.00 65.06 87 ASN A O 1
ATOM 753 N N . ASP A 1 88 ? 28.280 5.228 -26.149 1.00 59.03 88 ASP A N 1
ATOM 754 C CA . ASP A 1 88 ? 29.640 4.936 -26.639 1.00 59.03 88 ASP A CA 1
ATOM 755 C C . ASP A 1 88 ? 30.673 6.027 -26.294 1.00 59.03 88 ASP A C 1
ATOM 757 O O . ASP A 1 88 ? 31.878 5.794 -26.396 1.00 59.03 88 ASP A O 1
ATOM 761 N N . LYS A 1 89 ? 30.242 7.218 -25.841 1.00 53.94 89 LYS A N 1
ATOM 762 C CA . LYS A 1 89 ? 31.157 8.301 -25.436 1.00 53.94 89 LYS A CA 1
ATOM 763 C C . LYS A 1 89 ? 32.079 7.924 -24.271 1.00 53.94 89 LYS A C 1
ATOM 765 O O . LYS A 1 89 ? 33.164 8.489 -24.186 1.00 53.94 89 LYS A O 1
ATOM 770 N N . PHE A 1 90 ? 31.696 6.970 -23.419 1.00 48.41 90 PHE A N 1
ATOM 771 C CA . PHE A 1 90 ? 32.561 6.467 -22.340 1.00 48.41 90 PHE A CA 1
ATOM 772 C C . PHE A 1 90 ? 33.318 5.180 -22.704 1.00 48.41 90 PHE A C 1
ATOM 774 O O . PHE A 1 90 ? 34.301 4.845 -22.045 1.00 48.41 90 PHE A O 1
ATOM 781 N N . ALA A 1 91 ? 32.935 4.498 -23.789 1.00 49.84 91 ALA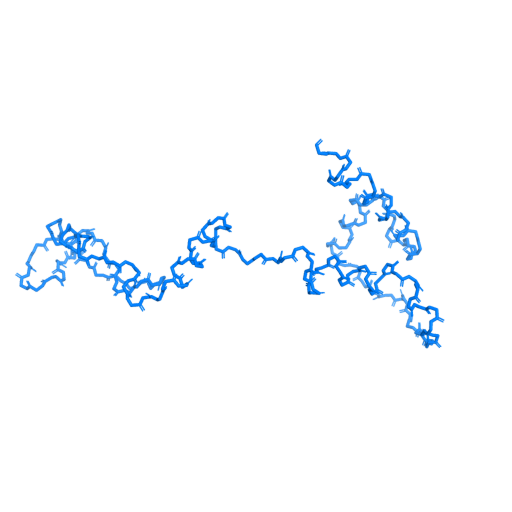 A N 1
ATOM 782 C CA . ALA A 1 91 ? 33.684 3.361 -24.324 1.00 49.84 91 ALA A CA 1
ATOM 783 C C . ALA A 1 91 ? 34.957 3.799 -25.076 1.00 49.84 91 ALA A C 1
ATOM 785 O O . ALA A 1 91 ? 35.913 3.034 -25.158 1.00 49.84 91 ALA A O 1
ATOM 786 N N . PHE A 1 92 ? 35.018 5.050 -25.551 1.00 43.25 92 PHE A N 1
ATOM 787 C CA . PHE A 1 92 ? 36.206 5.604 -26.218 1.00 43.25 92 PHE A CA 1
ATOM 788 C C . PHE A 1 92 ? 37.435 5.769 -25.300 1.00 43.25 92 PHE A C 1
ATOM 790 O O . PHE A 1 92 ? 38.547 5.857 -25.809 1.00 43.25 92 PHE A O 1
ATOM 797 N N . PHE A 1 93 ? 37.261 5.782 -23.970 1.00 43.44 93 PHE A N 1
ATOM 798 C CA . PHE A 1 93 ? 38.364 5.912 -22.999 1.00 43.44 93 PHE A CA 1
ATOM 799 C C . PHE A 1 93 ? 38.675 4.636 -22.206 1.00 43.44 93 PHE A C 1
ATOM 801 O O . PHE A 1 93 ? 39.689 4.585 -21.514 1.00 43.44 93 PHE A O 1
ATOM 808 N N . LYS A 1 94 ? 37.853 3.586 -22.314 1.00 46.09 94 LYS A N 1
ATOM 809 C CA . LYS A 1 94 ? 38.104 2.290 -21.668 1.00 46.09 94 LYS A CA 1
ATOM 810 C C . LYS A 1 94 ? 38.370 1.225 -22.718 1.00 46.09 94 LYS A C 1
ATOM 812 O O . LYS A 1 94 ? 37.621 0.272 -22.900 1.00 46.09 94 LYS A O 1
ATOM 817 N N . GLN A 1 95 ? 39.499 1.387 -23.392 1.00 44.66 95 GLN A N 1
ATOM 818 C CA . GLN A 1 95 ? 40.108 0.340 -24.196 1.00 44.66 95 GLN A CA 1
ATOM 819 C C . GLN A 1 95 ? 40.810 -0.670 -23.276 1.00 44.66 95 GLN A C 1
ATOM 821 O O . GLN A 1 95 ? 42.004 -0.921 -23.391 1.00 44.66 95 GLN A O 1
ATOM 826 N N . GLU A 1 96 ? 40.063 -1.253 -22.338 1.00 40.41 96 GLU A N 1
ATOM 827 C CA . GLU A 1 96 ? 40.473 -2.491 -21.689 1.00 40.41 96 GLU A CA 1
ATOM 828 C C . GLU A 1 96 ? 39.804 -3.632 -22.441 1.00 40.41 96 GLU A C 1
ATOM 830 O O . GLU A 1 96 ? 38.582 -3.723 -22.547 1.00 40.41 96 GLU A O 1
ATOM 835 N N . LYS A 1 97 ? 40.650 -4.471 -23.035 1.00 46.25 97 LYS A N 1
ATOM 836 C CA . LYS A 1 97 ? 40.293 -5.697 -23.738 1.00 46.25 97 LYS A CA 1
ATOM 837 C C . LYS A 1 97 ? 39.416 -6.578 -22.844 1.00 46.25 97 LYS A C 1
ATOM 839 O O . LYS A 1 97 ? 39.928 -7.422 -22.118 1.00 46.25 97 LYS A O 1
ATOM 844 N N . ILE A 1 98 ? 38.096 -6.453 -22.944 1.00 45.47 98 ILE A N 1
ATOM 845 C CA . ILE A 1 98 ? 37.187 -7.503 -22.488 1.00 45.47 98 ILE A CA 1
ATOM 846 C C . ILE A 1 98 ? 37.101 -8.521 -23.624 1.00 45.47 98 ILE A C 1
ATOM 848 O O . ILE A 1 98 ? 36.133 -8.590 -24.377 1.00 45.47 98 ILE A O 1
ATOM 852 N N . THR A 1 99 ? 38.153 -9.326 -23.761 1.00 42.09 99 THR A N 1
ATOM 853 C CA . THR A 1 99 ? 38.067 -10.632 -24.416 1.00 42.09 99 THR A CA 1
ATOM 854 C C . THR A 1 99 ? 37.333 -11.579 -23.471 1.00 42.09 99 THR A C 1
ATOM 856 O O . THR A 1 99 ? 37.927 -12.500 -22.925 1.00 42.09 99 THR A O 1
ATOM 859 N N . ASN A 1 100 ? 36.044 -11.337 -23.241 1.00 41.31 100 ASN A N 1
ATOM 860 C CA . ASN A 1 100 ? 35.172 -12.363 -22.693 1.00 41.31 100 ASN A CA 1
ATOM 861 C C . ASN A 1 100 ? 34.423 -12.943 -23.876 1.00 41.31 100 ASN A C 1
ATOM 863 O O . ASN A 1 100 ? 33.614 -12.268 -24.512 1.00 41.31 100 ASN A O 1
ATOM 867 N N . SER A 1 101 ? 34.753 -14.189 -24.192 1.00 42.88 101 SER A N 1
ATOM 868 C CA . SER A 1 101 ? 34.006 -15.025 -25.112 1.00 42.88 101 SER A CA 1
ATOM 869 C C . SER A 1 101 ? 32.506 -14.869 -24.844 1.00 42.88 101 SER A C 1
ATOM 871 O O . SER A 1 101 ? 31.990 -15.344 -23.837 1.00 42.88 101 SER A O 1
ATOM 873 N N . LEU A 1 102 ? 31.793 -14.245 -25.780 1.00 49.81 102 LEU A N 1
ATOM 874 C CA . LEU A 1 102 ? 30.333 -14.303 -25.913 1.00 49.81 102 LEU A CA 1
ATOM 875 C C . LEU A 1 102 ? 29.841 -15.716 -26.307 1.00 49.81 102 LEU A C 1
ATOM 877 O O . LEU A 1 102 ? 28.706 -15.874 -26.742 1.00 49.81 102 LEU A O 1
ATOM 881 N N . GLY A 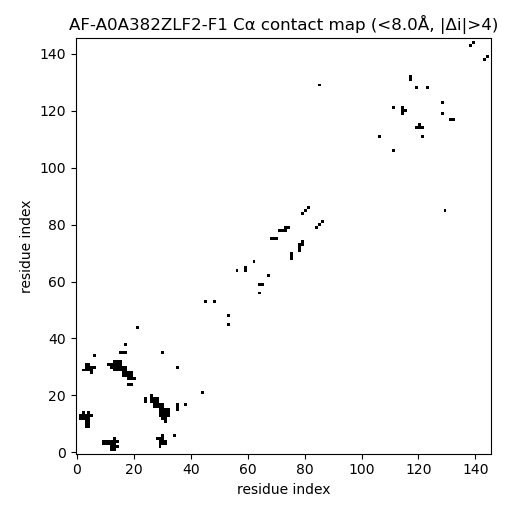1 103 ? 30.687 -16.742 -26.170 1.00 48.38 103 GLY A N 1
ATOM 882 C CA . GLY A 1 103 ? 30.296 -18.139 -26.282 1.00 48.38 103 GLY A CA 1
ATOM 883 C C . GLY A 1 103 ? 29.594 -18.568 -24.998 1.00 48.38 103 GLY A C 1
ATOM 884 O O . GLY A 1 103 ? 30.200 -18.556 -23.931 1.00 48.38 103 GLY A O 1
ATOM 885 N N . ASP A 1 104 ? 28.319 -18.927 -25.121 1.00 52.12 104 ASP A N 1
ATOM 886 C CA . ASP A 1 104 ? 27.501 -19.616 -24.116 1.00 52.12 104 ASP A CA 1
ATOM 887 C C . ASP A 1 104 ? 27.003 -18.843 -22.886 1.00 52.12 104 ASP A C 1
ATOM 889 O O . ASP A 1 104 ? 26.748 -19.424 -21.827 1.00 52.12 104 ASP A O 1
ATOM 893 N N . ARG A 1 105 ? 26.651 -17.559 -23.034 1.00 59.44 105 ARG A N 1
ATOM 894 C CA . ARG A 1 105 ? 25.556 -17.045 -22.190 1.00 59.44 105 ARG A CA 1
ATOM 895 C C . ARG A 1 105 ? 24.246 -17.658 -22.682 1.00 59.44 105 ARG A C 1
ATOM 897 O O . ARG A 1 105 ? 23.654 -17.171 -23.640 1.00 59.44 105 ARG A O 1
ATOM 904 N N . LYS A 1 106 ? 23.811 -18.749 -22.043 1.00 72.88 106 LYS A N 1
ATOM 905 C CA . LYS A 1 106 ? 22.489 -19.342 -22.282 1.00 72.88 106 LYS A CA 1
ATOM 906 C C . LYS A 1 106 ? 21.421 -18.277 -22.032 1.00 72.88 106 LYS A C 1
ATOM 908 O O . LYS A 1 106 ? 21.224 -17.860 -20.893 1.00 72.88 106 LYS A O 1
ATOM 913 N N . LEU A 1 107 ? 20.764 -17.844 -23.106 1.00 78.75 107 LEU A N 1
ATOM 914 C CA . LEU A 1 107 ? 19.626 -16.932 -23.045 1.00 78.75 107 LEU A CA 1
ATOM 915 C C . LEU A 1 107 ? 18.504 -17.587 -22.237 1.00 78.75 107 LEU A C 1
ATOM 917 O O . LEU A 1 107 ? 18.110 -18.723 -22.530 1.00 78.75 107 LEU A O 1
ATOM 921 N N . ASN A 1 108 ? 17.995 -16.872 -21.238 1.00 85.06 108 ASN A N 1
ATOM 922 C CA . ASN A 1 108 ? 16.823 -17.304 -20.488 1.00 85.06 108 ASN A CA 1
ATOM 923 C C . ASN A 1 108 ? 15.559 -17.168 -21.364 1.00 85.06 108 ASN A C 1
ATOM 925 O O . ASN A 1 108 ? 15.578 -16.502 -22.399 1.00 85.06 108 ASN A O 1
ATOM 929 N N . GLU A 1 109 ? 14.442 -17.771 -20.961 1.00 87.38 109 GLU A N 1
ATOM 930 C CA . GLU A 1 109 ? 13.155 -17.655 -21.669 1.00 87.38 109 GLU A CA 1
ATOM 931 C C . GLU A 1 109 ? 12.747 -16.189 -21.855 1.00 87.38 109 GLU A C 1
ATOM 933 O O . GLU A 1 109 ? 12.438 -15.769 -22.966 1.00 87.38 109 GLU A O 1
ATOM 938 N N . LYS A 1 110 ? 12.910 -15.375 -20.805 1.00 90.12 110 LYS A N 1
ATOM 939 C CA . LYS A 1 110 ? 12.650 -13.928 -20.856 1.00 90.12 110 LYS A CA 1
ATOM 940 C C . LYS A 1 110 ? 13.502 -13.190 -21.889 1.00 90.12 110 LYS A C 1
ATOM 942 O O . LYS A 1 110 ? 13.029 -12.231 -22.491 1.00 90.12 110 LYS A O 1
ATOM 947 N N . ASP A 1 111 ? 14.747 -13.620 -22.094 1.00 85.69 111 ASP A N 1
ATOM 948 C CA . ASP A 1 111 ? 15.622 -12.996 -23.087 1.00 85.69 111 ASP A CA 1
ATOM 949 C C . ASP A 1 111 ? 15.118 -13.324 -24.495 1.00 85.69 111 ASP A C 1
ATOM 951 O O . ASP A 1 111 ? 15.019 -12.435 -25.336 1.00 85.69 111 ASP A O 1
ATOM 955 N N . LYS A 1 112 ? 14.723 -14.582 -24.739 1.00 87.50 112 LYS A N 1
ATOM 956 C CA . LYS A 1 112 ? 14.137 -15.010 -26.020 1.00 87.50 112 LYS A CA 1
ATOM 957 C C . LYS A 1 112 ? 12.852 -14.245 -26.329 1.00 87.50 112 LYS A C 1
ATOM 959 O O . LYS A 1 112 ? 12.705 -13.748 -27.445 1.00 87.50 112 LYS A O 1
ATOM 964 N N . ASP A 1 113 ? 11.977 -14.084 -25.339 1.00 90.38 113 ASP A N 1
ATOM 965 C CA . ASP A 1 113 ? 10.758 -13.284 -25.474 1.00 90.38 113 ASP A CA 1
ATOM 966 C C . ASP A 1 113 ? 11.086 -11.828 -25.826 1.00 90.38 113 ASP A C 1
ATOM 968 O O . ASP A 1 113 ? 10.463 -11.248 -26.715 1.00 90.38 113 ASP A O 1
ATOM 972 N N . ALA A 1 114 ? 12.114 -11.241 -25.205 1.00 89.75 114 ALA A N 1
ATOM 973 C CA . ALA A 1 114 ? 12.557 -9.887 -25.526 1.00 89.75 114 ALA A CA 1
ATOM 974 C C . ALA A 1 114 ? 13.050 -9.756 -26.980 1.00 89.75 114 ALA A C 1
ATOM 976 O O . ALA A 1 114 ? 12.696 -8.786 -27.655 1.00 89.75 114 ALA A O 1
ATOM 977 N N . PHE A 1 115 ? 13.806 -10.734 -27.499 1.00 89.94 115 PHE A N 1
ATOM 978 C CA . PHE A 1 115 ? 14.216 -10.760 -28.912 1.00 89.94 115 PHE A CA 1
ATOM 979 C C . PHE A 1 115 ? 13.007 -10.831 -29.856 1.00 89.94 115 PHE A C 1
ATOM 981 O O . PHE A 1 115 ? 12.960 -10.086 -30.838 1.00 89.94 115 PHE A O 1
ATOM 988 N N . ILE A 1 116 ? 12.001 -11.647 -29.526 1.00 90.31 116 ILE A N 1
ATOM 989 C CA . ILE A 1 116 ? 10.754 -11.758 -30.299 1.00 90.31 116 ILE A CA 1
ATOM 990 C C . ILE A 1 116 ? 9.994 -10.426 -30.290 1.00 90.31 116 ILE A C 1
ATOM 992 O O . ILE A 1 116 ? 9.626 -9.925 -31.353 1.00 90.31 116 ILE A O 1
ATOM 996 N N . ILE A 1 117 ? 9.822 -9.805 -29.118 1.00 91.19 117 ILE A N 1
ATOM 997 C CA . ILE A 1 117 ? 9.145 -8.505 -28.962 1.00 91.19 117 ILE A CA 1
ATOM 998 C C . ILE A 1 117 ? 9.866 -7.411 -29.759 1.00 91.19 117 ILE A C 1
ATOM 1000 O O . ILE A 1 117 ? 9.231 -6.576 -30.406 1.00 91.19 117 ILE A O 1
ATOM 1004 N N . MET A 1 118 ? 11.201 -7.411 -29.745 1.00 89.00 118 MET A N 1
ATOM 1005 C CA . MET A 1 118 ? 12.001 -6.463 -30.519 1.00 89.00 118 MET A CA 1
ATOM 1006 C C . MET A 1 118 ? 12.029 -6.785 -32.019 1.00 89.00 118 MET A C 1
ATOM 1008 O O . MET A 1 118 ? 12.439 -5.924 -32.802 1.00 89.00 118 MET A O 1
ATOM 1012 N N . GLY A 1 119 ? 11.601 -7.979 -32.437 1.00 89.50 119 GLY A N 1
ATOM 1013 C CA . GLY A 1 119 ? 11.696 -8.462 -33.813 1.00 89.50 119 GLY A CA 1
ATOM 1014 C C . GLY A 1 119 ? 13.147 -8.629 -34.268 1.00 89.50 119 GLY A C 1
ATOM 1015 O O . GLY A 1 119 ? 13.529 -8.086 -35.307 1.00 89.50 119 GLY A O 1
ATOM 1016 N N . LEU A 1 120 ? 13.962 -9.292 -33.446 1.00 90.81 120 LEU A N 1
ATOM 1017 C CA . LEU A 1 120 ? 15.378 -9.577 -33.678 1.00 90.81 120 LEU A CA 1
ATOM 1018 C C . LEU A 1 120 ? 15.646 -11.087 -33.621 1.00 90.81 120 LEU A C 1
ATOM 1020 O O . LEU A 1 120 ? 14.955 -11.826 -32.925 1.00 90.81 120 LEU A O 1
ATOM 1024 N N . GLU A 1 121 ? 16.682 -11.536 -34.327 1.00 85.81 121 GLU A N 1
ATOM 1025 C CA . GLU A 1 121 ? 17.160 -12.920 -34.254 1.00 85.81 121 GLU A CA 1
ATOM 1026 C C . GLU A 1 121 ? 17.964 -13.166 -32.965 1.00 85.81 121 GLU A C 1
ATOM 1028 O O . GLU A 1 121 ? 18.628 -12.264 -32.450 1.00 85.81 121 GLU A O 1
ATOM 1033 N N . LEU A 1 122 ? 17.941 -14.403 -32.452 1.00 83.19 122 LEU A N 1
ATOM 1034 C CA . LEU A 1 122 ? 18.597 -14.785 -31.186 1.00 83.19 122 LEU A CA 1
ATOM 1035 C C . LEU A 1 122 ? 20.133 -14.676 -31.216 1.00 83.19 122 LEU A C 1
ATOM 1037 O O . LEU A 1 122 ? 20.776 -14.666 -30.171 1.00 83.19 122 LEU A O 1
ATOM 1041 N N . ASN A 1 123 ? 20.724 -14.603 -32.406 1.00 82.44 123 ASN A N 1
ATOM 1042 C CA . ASN A 1 123 ? 22.158 -14.445 -32.654 1.00 82.44 123 ASN A CA 1
ATOM 1043 C C . ASN A 1 123 ? 22.544 -12.992 -33.011 1.00 82.44 123 ASN A C 1
ATOM 1045 O O . ASN A 1 123 ? 23.667 -12.754 -33.461 1.00 82.44 123 ASN A O 1
ATOM 1049 N N . ALA A 1 124 ? 21.631 -12.023 -32.861 1.00 83.75 124 ALA A N 1
ATOM 1050 C CA . ALA A 1 124 ? 21.885 -10.643 -33.258 1.00 83.75 124 ALA A CA 1
ATOM 1051 C C . ALA A 1 124 ? 23.057 -10.029 -32.473 1.00 83.75 124 ALA A C 1
ATOM 1053 O O . ALA A 1 124 ? 23.161 -10.144 -31.252 1.00 83.75 124 ALA A O 1
ATOM 1054 N N . SER A 1 125 ? 23.938 -9.324 -33.185 1.00 83.94 125 SER A N 1
ATOM 1055 C CA . SER A 1 125 ? 25.076 -8.640 -32.573 1.00 83.94 125 SER A CA 1
ATOM 1056 C C . SER A 1 125 ? 24.641 -7.395 -31.791 1.00 83.94 125 SER A C 1
ATOM 1058 O O . SER A 1 125 ? 23.639 -6.746 -32.111 1.00 83.94 125 SER A O 1
ATOM 1060 N N . TRP A 1 126 ? 25.432 -7.015 -30.783 1.00 80.94 126 TRP A N 1
ATOM 1061 C CA . TRP A 1 126 ? 25.163 -5.843 -29.940 1.00 80.94 126 TRP A CA 1
ATOM 1062 C C . TRP A 1 126 ? 24.849 -4.548 -30.723 1.00 80.94 126 TRP A C 1
ATOM 1064 O O . TRP A 1 126 ? 23.856 -3.894 -30.392 1.00 80.94 126 TRP A O 1
ATOM 1074 N N . PRO A 1 127 ? 25.578 -4.189 -31.804 1.00 84.56 127 PRO A N 1
ATOM 1075 C CA . PRO A 1 127 ? 25.265 -2.987 -32.584 1.00 84.56 127 PRO A CA 1
ATOM 1076 C C . PRO A 1 127 ? 23.869 -3.013 -33.226 1.00 84.56 127 PRO A C 1
ATOM 1078 O O . PRO A 1 127 ? 23.198 -1.981 -33.313 1.00 84.56 127 PRO A O 1
ATOM 1081 N N . ILE A 1 128 ? 23.404 -4.190 -33.662 1.00 86.44 128 ILE A N 1
ATOM 1082 C CA . ILE A 1 128 ? 22.076 -4.365 -34.267 1.00 86.44 128 ILE A CA 1
ATOM 1083 C C . ILE A 1 128 ? 20.994 -4.177 -33.200 1.00 86.44 128 ILE A C 1
ATOM 1085 O O . ILE A 1 128 ? 20.030 -3.437 -33.425 1.00 86.44 128 ILE A O 1
ATOM 1089 N N . ILE A 1 129 ? 21.191 -4.779 -32.023 1.00 87.38 129 ILE A N 1
ATOM 1090 C CA . ILE A 1 129 ? 20.293 -4.643 -30.869 1.00 87.38 129 ILE A CA 1
ATOM 1091 C C . ILE A 1 129 ? 20.179 -3.168 -30.459 1.00 87.38 129 ILE A C 1
ATOM 1093 O O . ILE A 1 129 ? 19.073 -2.631 -30.366 1.00 87.38 129 ILE A O 1
ATOM 1097 N N . GLN A 1 130 ? 21.313 -2.477 -30.304 1.00 84.69 130 GLN A N 1
ATOM 1098 C CA . GLN A 1 130 ? 21.369 -1.063 -29.922 1.00 84.69 130 GLN A CA 1
ATOM 1099 C C . GLN A 1 130 ? 20.650 -0.165 -30.943 1.00 84.69 130 GLN A C 1
ATOM 1101 O O . GLN A 1 130 ? 19.886 0.729 -30.565 1.00 84.69 130 GLN A O 1
ATOM 1106 N N . LYS A 1 131 ? 20.857 -0.405 -32.247 1.00 87.94 131 LYS A N 1
ATOM 1107 C CA . LYS A 1 131 ? 20.185 0.340 -33.323 1.00 87.94 131 LYS A CA 1
ATOM 1108 C C . LYS A 1 131 ? 18.673 0.137 -33.273 1.00 87.94 131 LYS A C 1
ATOM 1110 O O . LYS A 1 131 ? 17.931 1.118 -33.295 1.00 87.94 131 LYS A O 1
ATOM 1115 N N . LYS A 1 132 ? 18.218 -1.116 -33.167 1.00 90.00 132 LYS A N 1
ATOM 1116 C CA . LYS A 1 132 ? 16.790 -1.453 -33.102 1.00 90.00 132 LYS A CA 1
ATOM 1117 C C . LYS A 1 132 ? 16.125 -0.832 -31.877 1.00 90.00 132 LYS A C 1
ATOM 1119 O O . LYS A 1 132 ? 15.076 -0.207 -32.021 1.00 90.00 132 LYS A O 1
ATOM 1124 N N . PHE A 1 133 ? 16.765 -0.920 -30.710 1.00 88.81 133 PHE A N 1
ATOM 1125 C CA . PHE A 1 133 ? 16.303 -0.274 -29.483 1.00 88.81 133 PHE A CA 1
ATOM 1126 C C . PHE A 1 133 ? 16.136 1.239 -29.674 1.00 88.81 133 PHE A C 1
ATOM 1128 O O . PHE A 1 133 ? 15.051 1.771 -29.448 1.00 88.81 133 PHE A O 1
ATOM 1135 N N . LYS A 1 134 ? 17.164 1.935 -30.185 1.00 87.25 134 LYS A N 1
ATOM 1136 C CA . LYS A 1 134 ? 17.104 3.386 -30.450 1.00 87.25 134 LYS A CA 1
ATOM 1137 C C . LYS A 1 134 ? 15.967 3.751 -31.413 1.00 87.25 134 LYS A C 1
ATOM 1139 O O . LYS A 1 134 ? 15.313 4.775 -31.223 1.00 87.25 134 LYS A O 1
ATOM 1144 N N . THR A 1 135 ? 15.704 2.933 -32.433 1.00 90.12 135 THR A N 1
ATOM 1145 C CA . THR A 1 135 ? 14.574 3.141 -33.352 1.00 90.12 135 THR A CA 1
ATOM 1146 C C . THR A 1 135 ? 13.223 2.976 -32.654 1.00 90.12 135 THR A C 1
ATOM 1148 O O . THR A 1 135 ? 12.345 3.817 -32.844 1.00 90.12 135 THR A O 1
ATOM 1151 N N . LEU A 1 136 ? 13.054 1.932 -31.838 1.00 90.56 136 LEU A N 1
ATOM 1152 C CA . LEU A 1 136 ? 11.813 1.680 -31.100 1.00 90.56 136 LEU A CA 1
ATOM 1153 C C . LEU A 1 136 ? 11.536 2.778 -30.072 1.00 90.56 136 LEU A C 1
ATOM 1155 O O . LEU A 1 136 ? 10.431 3.308 -30.055 1.00 90.56 136 LEU A O 1
ATOM 1159 N N . VAL A 1 137 ? 12.544 3.195 -29.301 1.00 87.31 137 VAL A N 1
ATOM 1160 C CA . VAL A 1 137 ? 12.419 4.307 -28.345 1.00 87.31 137 VAL A CA 1
ATOM 1161 C C . VAL A 1 137 ? 11.971 5.583 -29.049 1.00 87.31 137 VAL A C 1
ATOM 1163 O O . VAL A 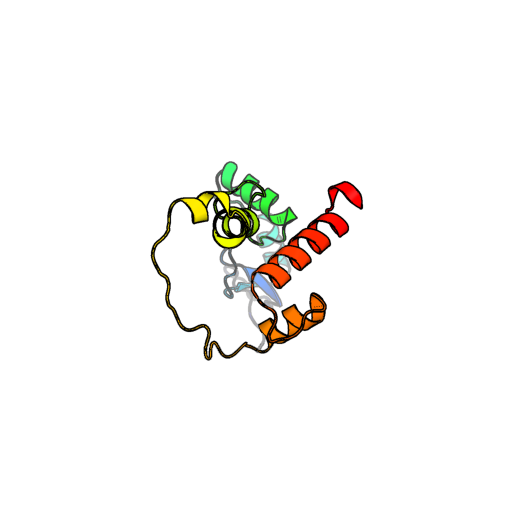1 137 ? 11.036 6.229 -28.600 1.00 87.31 137 VAL A O 1
ATOM 1166 N N . LYS A 1 138 ? 12.569 5.928 -30.198 1.00 86.81 138 LYS A N 1
ATOM 1167 C CA . LYS A 1 138 ? 12.143 7.105 -30.974 1.00 86.81 138 LYS A CA 1
ATOM 1168 C C . LYS A 1 138 ? 10.722 6.982 -31.523 1.00 86.81 138 LYS A C 1
ATOM 1170 O O . LYS A 1 138 ? 10.074 8.008 -31.716 1.00 86.81 138 LYS A O 1
ATOM 1175 N N . LYS A 1 139 ? 10.266 5.769 -31.847 1.00 88.31 139 LYS A N 1
ATOM 1176 C CA . LYS A 1 139 ? 8.916 5.518 -32.369 1.00 88.31 139 LYS A CA 1
ATOM 1177 C C . LYS A 1 139 ? 7.864 5.591 -31.267 1.00 88.31 139 LYS A C 1
ATOM 1179 O O . LYS A 1 139 ? 6.803 6.143 -31.512 1.00 88.31 139 LYS A O 1
ATOM 1184 N N . PHE A 1 140 ? 8.159 5.047 -30.091 1.00 86.88 140 PHE A N 1
ATOM 1185 C CA . PHE A 1 140 ? 7.231 4.927 -28.965 1.00 86.88 140 PHE A CA 1
ATOM 1186 C C . PHE A 1 140 ? 7.490 5.951 -27.855 1.00 86.88 140 PHE A C 1
ATOM 1188 O O . PHE A 1 140 ? 7.037 5.766 -26.730 1.00 86.88 140 PHE A O 1
ATOM 1195 N N . HIS A 1 141 ? 8.221 7.026 -28.156 1.00 81.44 141 HIS A N 1
ATOM 1196 C CA . HIS A 1 141 ? 8.487 8.068 -27.175 1.00 81.44 141 HIS A CA 1
ATOM 1197 C C . HIS A 1 141 ? 7.170 8.757 -26.780 1.00 81.44 141 HIS A C 1
ATOM 1199 O O . HIS A 1 141 ? 6.459 9.200 -27.688 1.00 81.44 141 HIS A O 1
ATOM 1205 N N . PRO A 1 142 ? 6.853 8.886 -25.478 1.00 79.12 142 PRO A N 1
ATOM 1206 C CA . PRO A 1 142 ? 5.604 9.497 -25.024 1.00 79.12 142 PRO A CA 1
ATOM 1207 C C . PRO A 1 142 ? 5.432 10.922 -25.567 1.00 79.12 142 PRO A C 1
ATOM 1209 O O . PRO A 1 142 ? 4.370 11.229 -26.082 1.00 79.12 142 PRO A O 1
ATOM 1212 N N . ASP A 1 143 ? 6.495 11.735 -25.624 1.00 81.38 143 ASP A N 1
ATOM 1213 C CA . ASP A 1 143 ? 6.428 13.095 -26.198 1.00 81.38 143 ASP A CA 1
ATOM 1214 C C . ASP A 1 143 ? 5.988 13.157 -27.673 1.00 81.38 143 ASP A C 1
ATOM 1216 O O . ASP A 1 143 ? 5.572 14.212 -28.141 1.00 81.38 143 ASP A O 1
ATOM 1220 N N . ARG A 1 144 ? 6.117 12.063 -28.440 1.00 76.88 144 ARG A N 1
ATOM 1221 C CA . ARG A 1 144 ? 5.704 12.023 -29.856 1.00 76.88 144 ARG A CA 1
ATOM 1222 C C . ARG A 1 144 ? 4.315 11.430 -30.066 1.00 76.88 144 ARG A C 1
ATOM 1224 O O . ARG A 1 144 ? 3.746 11.655 -31.127 1.00 76.88 144 ARG A O 1
ATOM 1231 N N . ASN A 1 145 ? 3.812 10.664 -29.100 1.00 69.50 145 ASN A N 1
ATOM 1232 C CA . ASN A 1 145 ? 2.559 9.911 -29.200 1.00 69.50 145 ASN A CA 1
ATOM 1233 C C . ASN A 1 145 ? 1.601 10.236 -28.041 1.00 69.50 145 ASN A C 1
ATOM 1235 O O . ASN A 1 145 ? 0.830 9.363 -27.640 1.00 69.50 145 ASN A O 1
ATOM 1239 N N . ALA A 1 146 ? 1.722 11.437 -27.470 1.00 53.50 146 ALA A N 1
ATOM 1240 C CA . ALA A 1 146 ? 0.829 11.943 -26.434 1.00 53.50 146 ALA A CA 1
ATOM 1241 C C . ALA A 1 146 ? -0.586 12.173 -26.980 1.00 53.50 146 ALA A C 1
ATOM 1243 O O . ALA A 1 146 ? -0.701 12.603 -28.152 1.00 53.50 146 ALA A O 1
#

Foldseek 3Di:
DFDAAPDPPGRDTFDDWDDPALPPPPDTGGHDPVVVVVCVVPDDSCVPPDPVVVVVVVVCVVVVVDDDDDPPDCPPPVNCCCVPQQDCVVVVPPPDDPPDPPPDPPQDPVNVVVCVVLVHDPPDDSVVVSVSVVVVCVVPPVVVVD

Nearest PDB structures (foldseek):
  6skg-assembly1_BY  TM=4.145E-01  e=2.433E+00  Thermococcus kodakarensis

Secondary structure (DSSP, 8-state):
-PPBP-STT--SB--EEEESSSSS-S-EEEE-HHHHHHHHHH--TTTT--HHHHHHHHHHHTTTT-----TT-TTSHHHHHIIIII-TTTTTS---------S-----HHHHHHHHHHT--TT--HHHHHHHHHHHHHHS-GGG--

Mean predicted aligned error: 12.65 Å

Organism: NCBI:txid408172

pLDDT: mean 81.6, std 15.2, range [40.41, 96.62]

Sequence (146 aa):
MKNICEWDNCNESGEFKAPLEKDNSRKYRWLCEEHIKLF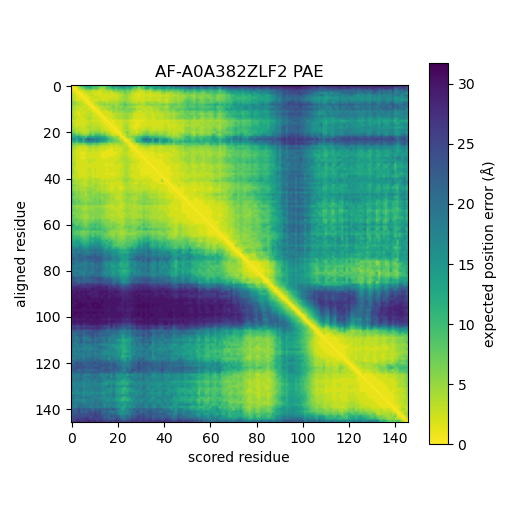NKNWNYFDGMHQNEIEDFLKSDLTWHRPTQRFGSSDNFFNILWNNALNDKFAFFKQEKITNSLGDRKLNEKDKDAFIIMGLELNASWPIIQKKFKTLVKKFHPDRNA

Solvent-accessible surface area (backbone atoms only — not comparable to full-atom values): 9297 Å² total; per-residue (Å²): 136,84,50,56,17,74,49,91,96,44,87,46,64,19,82,44,80,41,71,76,53,84,71,92,49,97,48,62,45,36,21,24,79,70,54,46,52,54,45,61,73,71,60,58,83,64,67,93,59,53,72,69,56,53,52,50,50,60,59,30,56,80,52,74,66,51,92,78,78,57,89,85,38,76,86,26,68,66,50,47,44,41,66,71,76,67,39,62,82,63,54,77,77,54,85,66,86,77,83,64,76,85,73,78,77,77,74,50,72,69,52,54,51,49,29,56,76,70,70,50,62,95,81,62,51,68,71,58,53,54,52,52,50,55,53,49,51,70,72,68,32,59,94,80,71,113